Protein AF-A0AA35W4A9-F1 (afdb_monomer_lite)

Radius of gyration: 54.86 Å; chains: 1; bounding box: 101×38×131 Å

Sequence (171 aa):
MKSLQLVVVAAFAFSLLETGASQCDVVRLAVAVHETLSPFMTEIREDLSRIESKVDSLSGDIEEHKNKTATELSMTVTTAHSELERNVLTNVTKELKKTADYILELAHTYECGGTGGWRRVVYLNMTDPNTNCPLGWNLTSHSKRTCGKFNTRNLFCDSVLFPVSGGDYTS

Structure (mmCIF, N/CA/C/O backbone):
data_AF-A0AA35W4A9-F1
#
_entry.id   AF-A0AA35W4A9-F1
#
loop_
_atom_site.group_PDB
_atom_site.id
_atom_site.type_symbol
_atom_site.label_atom_id
_atom_site.label_alt_id
_atom_site.label_comp_id
_atom_site.label_asym_id
_atom_site.label_entity_id
_atom_site.label_seq_id
_atom_site.pdbx_PDB_ins_code
_atom_site.Cartn_x
_atom_site.Cartn_y
_atom_site.Cartn_z
_atom_site.occupancy
_atom_site.B_iso_or_equiv
_atom_site.auth_seq_id
_atom_site.auth_comp_id
_atom_site.auth_asym_id
_atom_site.auth_atom_id
_atom_site.pdbx_PDB_model_num
ATOM 1 N N . MET A 1 1 ? -28.603 -13.077 48.734 1.00 55.44 1 MET A N 1
ATOM 2 C CA . MET A 1 1 ? -29.331 -12.281 49.755 1.00 55.44 1 MET A CA 1
ATOM 3 C C . MET A 1 1 ? -30.144 -11.123 49.164 1.00 55.44 1 MET A C 1
ATOM 5 O O . MET A 1 1 ? -31.269 -10.949 49.602 1.00 55.44 1 MET A O 1
ATOM 9 N N . LYS A 1 2 ? -29.652 -10.372 48.161 1.00 62.38 2 LYS A N 1
ATOM 10 C CA . LYS A 1 2 ? -30.337 -9.190 47.581 1.00 62.38 2 LYS A CA 1
ATOM 11 C C . LYS A 1 2 ? -31.722 -9.477 46.961 1.00 62.38 2 LYS A C 1
ATOM 13 O O . LYS A 1 2 ? -32.671 -8.751 47.227 1.00 62.38 2 LYS A O 1
ATOM 18 N N . SER A 1 3 ? -31.877 -10.594 46.243 1.00 65.12 3 SER A N 1
ATOM 19 C CA . SER A 1 3 ? -33.174 -11.025 45.687 1.00 65.12 3 SER A CA 1
ATOM 20 C C . SER A 1 3 ? -34.230 -11.308 46.761 1.00 65.12 3 SER A C 1
ATOM 22 O O . SER A 1 3 ? -35.416 -11.165 46.501 1.00 65.12 3 SER A O 1
ATOM 24 N N . LEU A 1 4 ? -33.810 -11.678 47.976 1.00 67.12 4 LEU A N 1
ATOM 25 C CA . LEU A 1 4 ? -34.725 -11.982 49.074 1.00 67.12 4 LEU A CA 1
ATOM 26 C C . LEU A 1 4 ? -35.341 -10.702 49.658 1.00 67.12 4 LEU A C 1
ATOM 28 O O . LEU A 1 4 ? -36.527 -1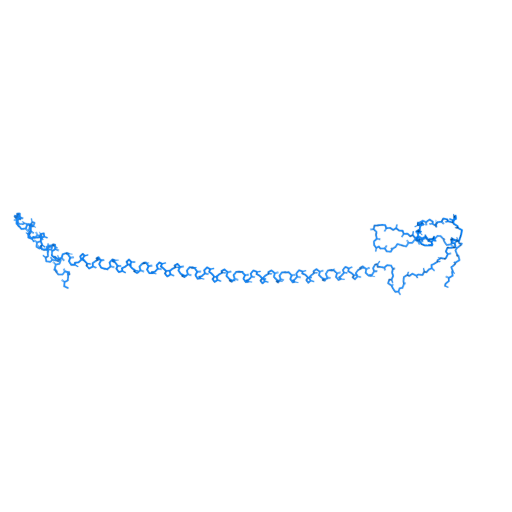0.684 49.959 1.00 67.12 4 LEU A O 1
ATOM 32 N N . GLN A 1 5 ? -34.568 -9.614 49.761 1.00 72.81 5 GLN A N 1
ATOM 33 C CA . GLN A 1 5 ? -35.081 -8.336 50.269 1.00 72.81 5 GLN A CA 1
ATOM 34 C C . GLN A 1 5 ? -36.048 -7.663 49.294 1.00 72.81 5 GLN A C 1
ATOM 36 O O . GLN A 1 5 ? -37.078 -7.147 49.717 1.00 72.81 5 GLN A O 1
ATOM 41 N N . LEU A 1 6 ? -35.780 -7.751 47.988 1.00 70.94 6 LEU A N 1
ATOM 42 C CA . LEU A 1 6 ? -36.691 -7.234 46.965 1.00 70.94 6 LEU A CA 1
ATOM 43 C C . LEU A 1 6 ? -38.044 -7.970 46.976 1.00 70.94 6 LEU A C 1
ATOM 45 O O . LEU A 1 6 ? -39.094 -7.344 46.860 1.00 70.94 6 LEU A O 1
ATOM 49 N N . VAL A 1 7 ? -38.016 -9.293 47.174 1.00 76.44 7 VAL A N 1
ATOM 50 C CA . VAL A 1 7 ? -39.221 -10.130 47.304 1.00 76.44 7 VAL A CA 1
ATOM 51 C C . VAL A 1 7 ? -40.006 -9.784 48.571 1.00 76.44 7 VAL A C 1
ATOM 53 O O . VAL A 1 7 ? -41.230 -9.710 48.520 1.00 76.44 7 VAL A O 1
ATOM 56 N N . VAL A 1 8 ? -39.325 -9.514 49.688 1.00 75.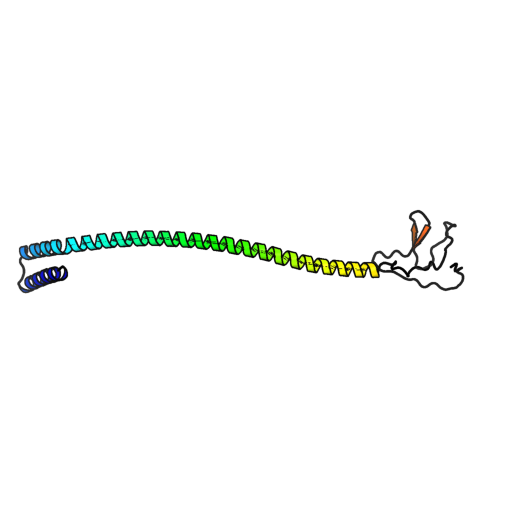19 8 VAL A N 1
ATOM 57 C CA . VAL A 1 8 ? -39.975 -9.114 50.949 1.00 75.19 8 VAL A CA 1
ATOM 58 C C . VAL A 1 8 ? -40.657 -7.748 50.819 1.00 75.19 8 VAL A C 1
ATOM 60 O O . VAL A 1 8 ? -41.804 -7.606 51.235 1.00 75.19 8 VAL A O 1
ATOM 63 N N . VAL A 1 9 ? -40.006 -6.764 50.191 1.00 77.00 9 VAL A N 1
ATOM 64 C CA . VAL A 1 9 ? -40.598 -5.436 49.952 1.00 77.00 9 VAL A CA 1
ATOM 65 C C . VAL A 1 9 ? -41.798 -5.519 49.000 1.00 77.00 9 VAL A C 1
ATOM 67 O O . VAL A 1 9 ? -42.823 -4.887 49.252 1.00 77.00 9 VAL A O 1
ATOM 70 N N . ALA A 1 10 ? -41.714 -6.339 47.947 1.00 77.19 10 ALA A N 1
ATOM 71 C CA . ALA A 1 10 ? -42.822 -6.565 47.019 1.00 77.19 10 ALA A CA 1
ATOM 72 C C . ALA A 1 10 ? -44.016 -7.274 47.685 1.00 77.19 10 ALA A C 1
ATOM 74 O O . ALA A 1 10 ? -45.162 -6.885 47.463 1.00 77.19 10 ALA A O 1
ATOM 75 N N . ALA A 1 11 ? -43.759 -8.269 48.541 1.00 76.62 11 ALA A N 1
ATOM 76 C CA . ALA A 1 11 ? -44.799 -8.949 49.310 1.00 76.62 11 ALA A CA 1
ATOM 77 C C . ALA A 1 11 ? -45.501 -7.990 50.287 1.00 76.62 11 ALA A C 1
ATOM 79 O O . ALA A 1 11 ? -46.727 -7.988 50.374 1.00 76.62 11 ALA A O 1
ATOM 80 N N . PHE A 1 12 ? -44.740 -7.119 50.960 1.00 72.88 12 PHE A N 1
ATOM 81 C CA . PHE A 1 12 ? -45.287 -6.118 51.880 1.00 72.88 12 PHE A CA 1
ATOM 82 C C . PHE A 1 12 ? -46.136 -5.060 51.152 1.00 72.88 12 PHE A C 1
ATOM 84 O O . PHE A 1 12 ? -47.197 -4.673 51.639 1.00 72.88 12 PHE A O 1
ATOM 91 N N . ALA A 1 13 ? -45.716 -4.636 49.954 1.00 74.25 13 ALA A N 1
ATOM 92 C CA . ALA A 1 13 ? -46.496 -3.741 49.096 1.00 74.25 13 ALA A CA 1
ATOM 93 C C . ALA A 1 13 ? -47.831 -4.365 48.654 1.00 74.25 13 ALA A C 1
ATOM 95 O O . ALA A 1 13 ? -48.858 -3.687 48.637 1.00 74.25 13 ALA A O 1
ATOM 96 N N . PHE A 1 14 ? -47.821 -5.658 48.323 1.00 76.38 14 PHE A N 1
ATOM 97 C CA . PHE A 1 14 ? -49.005 -6.390 47.876 1.00 76.38 14 PHE A CA 1
ATOM 98 C C . PHE A 1 14 ? -50.048 -6.530 48.996 1.00 76.38 14 PHE A C 1
ATOM 100 O O . PHE A 1 14 ? -51.223 -6.239 48.783 1.00 76.38 14 PHE A O 1
ATOM 107 N N . SER A 1 15 ? -49.614 -6.858 50.218 1.00 73.19 15 SER A N 1
ATOM 108 C CA . SER A 1 15 ? -50.502 -6.940 51.389 1.00 73.19 15 SER A CA 1
ATOM 109 C C . SER A 1 15 ? -51.155 -5.599 51.755 1.00 73.19 15 SER A C 1
ATOM 111 O O . SER A 1 15 ? -52.289 -5.570 52.238 1.00 73.19 15 SER A O 1
ATOM 113 N N . LEU A 1 16 ? -50.471 -4.478 51.509 1.00 68.31 16 LEU A N 1
ATOM 114 C CA . LEU A 1 16 ? -51.019 -3.134 51.726 1.00 68.31 16 LEU A CA 1
ATOM 115 C C . LEU A 1 16 ? -52.062 -2.734 50.669 1.00 68.31 16 LEU A C 1
ATOM 117 O O . LEU A 1 16 ? -52.995 -1.992 50.983 1.00 68.31 16 LEU A O 1
ATOM 121 N N . LEU A 1 17 ? -51.951 -3.247 49.438 1.00 68.69 17 LEU A N 1
ATOM 122 C CA . LEU A 1 17 ? -52.952 -3.032 48.387 1.00 68.69 17 LEU A CA 1
ATOM 123 C C . LEU A 1 17 ? -54.274 -3.759 48.679 1.00 68.69 17 LEU A C 1
ATOM 125 O O . LEU A 1 17 ? -55.338 -3.223 48.380 1.00 68.69 17 LEU A O 1
ATOM 129 N N . GLU A 1 18 ? -54.219 -4.955 49.271 1.00 73.50 18 GLU A N 1
ATOM 130 C CA . GLU A 1 18 ? -55.411 -5.764 49.573 1.00 73.50 18 GLU A CA 1
ATOM 131 C C . GLU A 1 18 ? -56.205 -5.261 50.789 1.00 73.50 18 GLU A C 1
ATOM 133 O O . GLU A 1 18 ? -57.402 -5.522 50.892 1.00 73.50 18 GLU A O 1
ATOM 138 N N . THR A 1 19 ? -55.567 -4.532 51.709 1.00 74.00 19 THR A N 1
ATOM 139 C CA . THR A 1 19 ? -56.151 -4.207 53.026 1.00 74.00 19 THR A CA 1
ATOM 140 C C . THR A 1 19 ? -56.678 -2.777 53.169 1.00 74.00 19 THR A C 1
ATOM 142 O O . THR A 1 19 ? -57.232 -2.443 54.213 1.00 74.00 19 THR A O 1
ATOM 145 N N . GLY A 1 20 ? -56.583 -1.938 52.130 1.00 67.62 20 GLY A N 1
ATOM 146 C CA . GLY A 1 20 ? -57.011 -0.536 52.207 1.00 67.62 20 GLY A CA 1
ATOM 147 C C . GLY A 1 20 ? -56.077 0.289 53.099 1.00 67.62 20 GLY A C 1
ATOM 148 O O . GLY A 1 20 ? -56.471 0.761 54.163 1.00 67.62 20 GLY A O 1
ATOM 149 N N . ALA A 1 21 ? -54.820 0.425 52.667 1.00 71.88 21 ALA A N 1
ATOM 150 C CA . ALA A 1 21 ? -53.739 1.051 53.427 1.00 71.88 21 ALA A CA 1
ATOM 151 C C . ALA A 1 21 ? -54.028 2.492 53.888 1.00 71.88 21 ALA A C 1
ATOM 153 O O . ALA A 1 21 ? -54.527 3.331 53.132 1.00 71.88 21 ALA A O 1
ATOM 154 N N . SER A 1 22 ? -53.617 2.804 55.121 1.00 81.06 22 SER A N 1
ATOM 155 C CA . SER A 1 22 ? -53.613 4.174 55.634 1.00 81.06 22 SER A CA 1
ATOM 156 C C . SER A 1 22 ? -52.461 4.988 55.027 1.00 81.06 22 SER A C 1
ATOM 158 O O . SER A 1 22 ? -51.459 4.444 54.558 1.00 81.06 22 SER A O 1
ATOM 160 N N . GLN A 1 23 ? -52.550 6.320 55.087 1.00 74.75 23 GLN A N 1
ATOM 161 C CA . GLN A 1 23 ? -51.491 7.212 54.594 1.00 74.75 23 GLN A CA 1
ATOM 162 C C . GLN A 1 23 ? -50.126 6.950 55.270 1.00 74.75 23 GLN A C 1
ATOM 164 O O . GLN A 1 23 ? -49.083 7.101 54.637 1.00 74.75 23 GLN A O 1
ATOM 169 N N . CYS A 1 24 ? -50.120 6.494 56.527 1.00 80.69 24 CYS A N 1
ATOM 170 C CA . CYS A 1 24 ? -48.906 6.120 57.259 1.00 80.69 24 CYS A CA 1
ATOM 171 C C . CYS A 1 24 ? -48.246 4.844 56.717 1.00 80.69 24 CYS A C 1
ATOM 173 O O . CYS A 1 24 ? -47.016 4.748 56.705 1.00 80.69 24 CYS A O 1
ATOM 175 N N . ASP A 1 25 ? -49.037 3.876 56.257 1.00 80.44 25 ASP A N 1
ATOM 176 C CA . ASP A 1 25 ? -48.515 2.610 55.738 1.00 80.44 25 ASP A CA 1
ATOM 177 C C . ASP A 1 25 ? -47.834 2.803 54.379 1.00 80.44 25 ASP A C 1
ATOM 179 O O . ASP A 1 25 ? -46.775 2.229 54.123 1.00 80.44 25 ASP A O 1
ATOM 183 N N . VAL A 1 26 ? -48.375 3.703 53.552 1.00 78.50 26 VAL A N 1
ATOM 184 C CA . VAL A 1 26 ? -47.761 4.113 52.279 1.00 78.50 26 VAL A CA 1
ATOM 185 C C . VAL A 1 26 ? -46.398 4.773 52.511 1.00 78.50 26 VAL A C 1
ATOM 187 O O . VAL A 1 26 ? -45.435 4.464 51.810 1.00 78.50 26 VAL A O 1
ATOM 190 N N . VAL A 1 27 ? -46.282 5.643 53.522 1.00 82.44 27 VAL A N 1
ATOM 191 C CA . VAL A 1 27 ? -45.006 6.295 53.868 1.00 82.44 27 VAL A CA 1
ATOM 192 C C . VAL A 1 27 ? -43.980 5.273 54.361 1.00 82.44 27 VAL A C 1
ATOM 194 O O . VAL A 1 27 ? -42.830 5.307 53.925 1.00 82.44 27 VAL A O 1
ATOM 197 N N . ARG A 1 28 ? -44.378 4.326 55.219 1.00 81.69 28 ARG A N 1
ATOM 198 C CA . ARG A 1 28 ? -43.479 3.258 55.697 1.00 81.69 28 ARG A CA 1
ATOM 199 C C . ARG A 1 28 ? -42.984 2.368 54.564 1.00 81.69 28 ARG A C 1
ATOM 201 O O . ARG A 1 28 ? -41.799 2.044 54.526 1.00 81.69 28 ARG A O 1
ATOM 208 N N . LEU A 1 29 ? -43.866 2.019 53.630 1.00 82.75 29 LEU A N 1
ATOM 209 C CA . LEU A 1 29 ? -43.487 1.262 52.445 1.00 82.75 29 LEU A CA 1
ATOM 210 C C . LEU A 1 29 ? -42.505 2.051 51.571 1.00 82.75 29 LEU A C 1
ATOM 212 O O . LEU A 1 29 ? -41.500 1.493 51.144 1.00 82.75 29 LEU A O 1
ATOM 216 N N . ALA A 1 30 ? -42.743 3.347 51.347 1.00 78.94 30 ALA A N 1
ATOM 217 C CA . ALA A 1 30 ? -41.848 4.191 50.555 1.00 78.94 30 ALA A CA 1
ATOM 218 C C . ALA A 1 30 ? -40.437 4.280 51.164 1.00 78.94 30 ALA A C 1
ATOM 220 O O . ALA A 1 30 ? -39.449 4.188 50.434 1.00 78.94 30 ALA A O 1
ATOM 221 N N . VAL A 1 31 ? -40.334 4.393 52.493 1.00 86.69 31 VAL A N 1
ATOM 222 C CA . VAL A 1 31 ? -39.045 4.390 53.206 1.00 86.69 31 VAL A CA 1
ATOM 223 C C . VAL A 1 31 ? -38.347 3.035 53.074 1.00 86.69 31 VAL A C 1
ATOM 225 O O . VAL A 1 31 ? -37.183 2.998 52.686 1.00 86.69 31 VAL A O 1
ATOM 228 N N . ALA A 1 32 ? -39.055 1.924 53.300 1.00 83.44 32 ALA A N 1
ATOM 229 C CA . ALA A 1 32 ? -38.477 0.583 53.178 1.00 83.44 32 ALA A CA 1
ATOM 230 C C . ALA A 1 32 ? -38.005 0.277 51.743 1.00 83.44 32 ALA A C 1
ATOM 232 O O . ALA A 1 32 ? -36.924 -0.280 51.536 1.00 83.44 32 ALA A O 1
ATOM 233 N N . VAL A 1 33 ? -38.783 0.687 50.736 1.00 85.12 33 VAL A N 1
ATOM 234 C CA . VAL A 1 33 ? -38.401 0.604 49.319 1.00 85.12 33 VAL A CA 1
ATOM 235 C C . VAL A 1 33 ? -37.144 1.437 49.055 1.00 85.12 33 VAL A C 1
ATOM 237 O O . VAL A 1 33 ? -36.219 0.946 48.408 1.00 85.12 33 VAL A O 1
ATOM 240 N N . HIS A 1 34 ? -37.080 2.668 49.571 1.00 85.94 34 HIS A N 1
ATOM 241 C CA . HIS A 1 34 ? -35.928 3.551 49.394 1.00 85.94 34 HIS A CA 1
ATOM 242 C C . HIS A 1 34 ? -34.654 2.982 50.030 1.00 85.94 34 HIS A C 1
ATOM 244 O O . HIS A 1 34 ? -33.624 2.923 49.363 1.00 85.94 34 HIS A O 1
ATOM 250 N N . GLU A 1 35 ? -34.723 2.504 51.273 1.00 87.25 35 GLU A N 1
ATOM 251 C CA . GLU A 1 35 ? -33.584 1.886 51.968 1.00 87.25 35 GLU A CA 1
ATOM 252 C C . GLU A 1 35 ? -33.080 0.629 51.250 1.00 87.25 35 GLU A C 1
ATOM 254 O O . GLU A 1 35 ? -31.875 0.388 51.198 1.00 87.25 35 GLU A O 1
ATOM 259 N N . THR A 1 36 ? -33.984 -0.140 50.638 1.00 86.50 36 THR A N 1
ATOM 260 C CA . THR A 1 36 ? -33.623 -1.368 49.915 1.00 86.50 36 THR A CA 1
ATOM 261 C C . THR A 1 36 ? -33.035 -1.075 48.530 1.00 86.50 36 THR A C 1
ATOM 263 O O . THR A 1 36 ? -32.088 -1.737 48.105 1.00 86.50 36 THR A O 1
ATOM 266 N N . LEU A 1 37 ? -33.575 -0.088 47.806 1.00 86.25 37 LEU A N 1
ATOM 267 C CA . LEU A 1 37 ? -33.152 0.239 46.437 1.00 86.25 37 LEU A CA 1
ATOM 268 C C . LEU A 1 37 ? -31.945 1.179 46.375 1.00 86.25 37 LEU A C 1
ATOM 270 O O . LEU A 1 37 ? -31.168 1.092 45.426 1.00 86.25 37 LEU A O 1
ATOM 274 N N . SER A 1 38 ? -31.766 2.059 47.361 1.00 90.12 38 SER A N 1
ATOM 275 C CA . SER A 1 38 ? -30.645 3.006 47.419 1.00 90.12 38 SER A CA 1
ATOM 276 C C . SER A 1 38 ? -29.267 2.344 47.213 1.00 90.12 38 SER A C 1
ATOM 278 O O . SER A 1 38 ? -28.569 2.748 46.278 1.00 90.12 38 SER A O 1
ATOM 280 N N . PRO A 1 39 ? -28.884 1.280 47.955 1.00 88.75 39 PRO A N 1
ATOM 281 C CA . PRO A 1 39 ? -27.582 0.630 47.777 1.00 88.75 39 PRO A CA 1
ATOM 282 C C . PRO A 1 39 ? -27.429 -0.073 46.417 1.00 88.75 39 PRO A C 1
ATOM 284 O O . PRO A 1 39 ? -26.324 -0.185 45.890 1.00 88.75 39 PRO A O 1
ATOM 287 N N . PHE A 1 40 ? -28.532 -0.533 45.822 1.00 86.12 40 PHE A N 1
ATOM 288 C CA . PHE A 1 40 ? -28.515 -1.135 44.488 1.00 86.12 40 PHE A CA 1
ATOM 289 C C . PHE A 1 40 ? -28.275 -0.080 43.403 1.00 86.12 40 PHE A C 1
ATOM 291 O O . PHE A 1 40 ? -27.475 -0.284 42.493 1.00 86.12 40 PHE A O 1
ATOM 298 N N . MET A 1 41 ? -28.913 1.085 43.530 1.00 86.00 41 MET A N 1
ATOM 299 C CA . MET A 1 41 ? -28.705 2.204 42.611 1.00 86.00 41 MET A CA 1
ATOM 300 C C . MET A 1 41 ? -27.280 2.767 42.694 1.00 86.00 41 MET A C 1
ATOM 302 O O . MET A 1 41 ? -26.747 3.210 41.676 1.00 86.00 41 MET A O 1
ATOM 306 N N . THR A 1 42 ? -26.643 2.748 43.871 1.00 91.94 42 THR A N 1
ATOM 307 C CA . THR A 1 42 ? -25.231 3.145 44.006 1.00 91.94 42 THR A CA 1
ATOM 308 C C . THR A 1 42 ? -24.282 2.135 43.371 1.00 91.94 42 THR A C 1
ATOM 310 O O . THR A 1 42 ? -23.372 2.548 42.663 1.00 91.94 42 THR A O 1
ATOM 313 N N . GLU A 1 43 ? -24.527 0.833 43.547 1.00 93.00 43 GLU A N 1
ATOM 314 C CA . GLU A 1 43 ? -23.729 -0.235 42.924 1.00 93.00 43 GLU A CA 1
ATOM 315 C C . GLU A 1 43 ? -23.813 -0.172 41.392 1.00 93.00 43 GLU A C 1
ATOM 317 O O . GLU A 1 43 ? -22.786 -0.162 40.720 1.00 93.00 43 GLU A O 1
ATOM 322 N N . ILE A 1 44 ? -25.020 0.002 40.836 1.00 92.56 44 ILE A N 1
ATOM 323 C CA . ILE A 1 44 ? -25.197 0.207 39.388 1.00 92.56 44 ILE A CA 1
ATOM 324 C C . ILE A 1 44 ? -24.415 1.428 38.906 1.00 92.56 44 ILE A C 1
ATOM 326 O O . ILE A 1 44 ? -23.799 1.375 37.846 1.00 92.56 44 ILE A O 1
ATOM 330 N N . ARG A 1 45 ? -24.438 2.536 39.656 1.00 95.81 45 ARG A N 1
ATOM 331 C CA . ARG A 1 45 ? -23.708 3.753 39.277 1.00 95.81 45 ARG A CA 1
ATOM 332 C C . ARG A 1 45 ? -22.195 3.518 39.238 1.00 95.81 45 ARG A C 1
ATOM 334 O O . ARG A 1 45 ? -21.536 4.035 38.340 1.00 95.81 45 ARG A O 1
ATOM 341 N N . GLU A 1 46 ? -21.653 2.766 40.190 1.00 96.56 46 GLU A N 1
ATOM 342 C CA . GLU A 1 46 ? -20.228 2.413 40.223 1.00 96.56 46 GLU A CA 1
ATOM 343 C C . GLU A 1 46 ? -19.836 1.457 39.092 1.00 96.56 46 GLU A C 1
ATOM 345 O O . GLU A 1 46 ? -18.779 1.612 38.478 1.00 96.56 46 GLU A O 1
ATOM 350 N N . ASP A 1 47 ? -20.690 0.488 38.772 1.00 96.88 47 ASP A N 1
ATOM 351 C CA . ASP A 1 47 ? -20.453 -0.399 37.635 1.00 96.88 47 ASP A CA 1
ATOM 352 C C . ASP A 1 47 ? -20.533 0.364 36.308 1.00 96.88 47 ASP A C 1
ATOM 354 O O . ASP A 1 47 ? -19.702 0.141 35.425 1.00 96.88 47 ASP A O 1
ATOM 358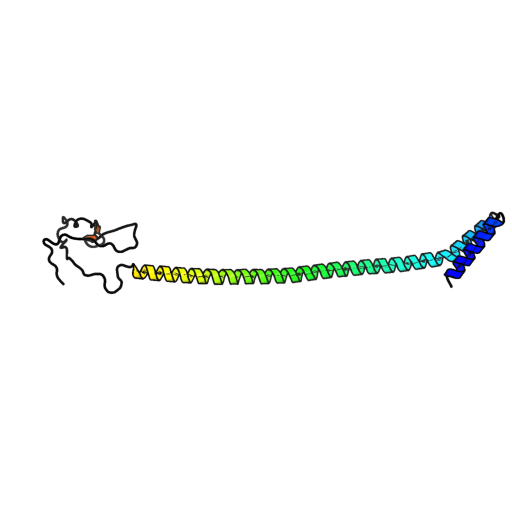 N N . LEU A 1 48 ? -21.472 1.309 36.181 1.00 97.06 48 LEU A N 1
ATOM 359 C CA . LEU A 1 48 ? -21.595 2.163 35.001 1.00 97.06 48 LEU A CA 1
ATOM 360 C C . LEU A 1 48 ? -20.330 3.006 34.799 1.00 97.06 48 LEU A C 1
ATOM 362 O O . LEU A 1 48 ? -19.776 3.004 33.703 1.00 97.06 48 LEU A O 1
ATOM 366 N N . SER A 1 49 ? -19.817 3.643 35.857 1.00 97.38 49 SER A N 1
ATOM 367 C CA . SER A 1 49 ? -18.594 4.453 35.763 1.00 97.38 49 SER A CA 1
ATOM 368 C C . SER A 1 49 ? -17.360 3.607 35.433 1.00 97.38 49 SER A C 1
ATOM 370 O O . SER A 1 49 ? -16.488 4.028 34.670 1.00 97.38 49 SER A O 1
ATOM 372 N N . ARG A 1 50 ? -17.295 2.368 35.939 1.00 97.81 50 ARG A N 1
ATOM 373 C CA . ARG A 1 50 ? -16.243 1.410 35.572 1.00 97.81 50 ARG A CA 1
ATOM 374 C C . ARG A 1 50 ? -16.342 0.988 34.104 1.00 97.81 50 ARG A C 1
ATOM 376 O O . ARG A 1 50 ? -15.308 0.781 33.468 1.00 97.81 50 ARG A O 1
ATOM 383 N N . ILE A 1 51 ? -17.553 0.818 33.576 1.00 96.94 51 ILE A N 1
ATOM 384 C CA . ILE A 1 51 ? -17.776 0.501 32.161 1.00 96.94 51 ILE A CA 1
ATOM 385 C C . ILE A 1 51 ? -17.374 1.688 31.288 1.00 96.94 51 ILE A C 1
ATOM 387 O O . ILE A 1 51 ? -16.614 1.485 30.347 1.00 96.94 51 ILE A O 1
ATOM 391 N N . GLU A 1 52 ? -17.809 2.902 31.624 1.00 97.81 52 GLU A N 1
ATOM 392 C CA . GLU A 1 52 ? -17.441 4.131 30.908 1.00 97.81 52 GLU A CA 1
ATOM 393 C C . GLU A 1 52 ? -15.918 4.285 30.830 1.00 97.81 52 GLU A C 1
ATOM 395 O O . GLU A 1 52 ? -15.362 4.381 29.740 1.00 97.81 52 GLU A O 1
ATOM 400 N N . SER A 1 53 ? -15.219 4.135 31.959 1.00 98.00 53 SER A N 1
ATOM 401 C CA . SER A 1 53 ? -13.751 4.180 31.989 1.00 98.00 53 SER A CA 1
ATOM 402 C C . SER A 1 53 ? -13.091 3.122 31.092 1.00 98.00 53 SER A C 1
ATOM 404 O O . SER A 1 53 ? -12.074 3.399 30.451 1.00 98.00 53 SER A O 1
ATOM 406 N N . LYS A 1 54 ? -13.648 1.907 31.020 1.00 98.38 54 LYS A N 1
ATOM 407 C CA . LYS A 1 54 ? -13.137 0.861 30.119 1.00 98.38 54 LYS A CA 1
ATOM 408 C C . LYS A 1 54 ? -13.401 1.186 28.652 1.00 98.38 54 LYS A C 1
ATOM 410 O O . LYS A 1 54 ? -12.553 0.880 27.819 1.00 98.38 54 LYS A O 1
ATOM 415 N N . VAL A 1 55 ? -14.556 1.769 28.339 1.00 98.38 55 VAL A N 1
ATOM 416 C CA . VAL A 1 55 ? -14.900 2.205 26.980 1.00 98.38 55 VAL A CA 1
ATOM 417 C C . VAL A 1 55 ? -13.936 3.296 26.519 1.00 98.38 55 VAL A C 1
ATOM 419 O O . VAL A 1 55 ? -13.409 3.191 25.413 1.00 98.38 55 VAL A O 1
ATOM 422 N N . ASP A 1 56 ? -13.625 4.266 27.378 1.00 98.06 56 ASP A N 1
ATOM 423 C CA . ASP A 1 56 ? -12.663 5.328 27.068 1.00 98.06 56 ASP A CA 1
ATOM 424 C C . ASP A 1 56 ? -11.254 4.770 26.824 1.00 98.06 56 ASP A C 1
ATOM 426 O O . ASP A 1 56 ? -10.602 5.129 25.841 1.00 98.06 56 ASP A O 1
ATOM 430 N N . SER A 1 57 ? -10.802 3.832 27.666 1.00 98.19 57 SER A N 1
ATOM 431 C CA . SER A 1 57 ? -9.515 3.147 27.479 1.00 98.19 57 SER A CA 1
ATOM 432 C C . SER A 1 57 ? -9.461 2.393 26.149 1.00 98.19 57 SER A C 1
ATOM 434 O O . SER A 1 57 ? -8.512 2.559 25.388 1.00 98.19 57 SER A O 1
ATOM 436 N N . LEU A 1 58 ? -10.498 1.607 25.836 1.00 98.25 58 LEU A N 1
ATOM 437 C CA . LEU A 1 58 ? -10.582 0.862 24.577 1.00 98.25 58 LEU A CA 1
ATOM 438 C C . LEU A 1 58 ? -10.619 1.796 23.365 1.00 98.25 58 LEU A C 1
ATOM 440 O O . LEU A 1 58 ? -10.019 1.492 22.337 1.00 98.25 58 LEU A O 1
ATOM 444 N N . SER A 1 59 ? -11.303 2.936 23.475 1.00 98.19 59 SER A N 1
ATOM 445 C CA . SER A 1 59 ? -11.316 3.949 22.420 1.00 98.19 59 SER A CA 1
ATOM 446 C C . SER A 1 59 ? -9.916 4.512 22.165 1.00 98.19 59 SER A C 1
ATOM 448 O O . SER A 1 59 ? -9.559 4.737 21.008 1.00 98.19 59 SER A O 1
ATOM 450 N N . GLY A 1 60 ? -9.124 4.722 23.221 1.00 97.88 60 GLY A N 1
ATOM 451 C CA . GLY A 1 60 ? -7.723 5.131 23.112 1.00 97.88 60 GLY A CA 1
ATOM 452 C C . GLY A 1 60 ? -6.872 4.087 22.388 1.00 97.88 60 GLY A C 1
ATOM 453 O O . GLY A 1 60 ? -6.216 4.413 21.398 1.00 97.88 60 GLY A O 1
ATOM 454 N N . ASP A 1 61 ? -6.958 2.826 22.819 1.00 98.06 61 ASP A N 1
ATOM 455 C CA . ASP A 1 61 ? -6.198 1.713 22.234 1.00 98.06 61 ASP A CA 1
ATOM 456 C C . ASP A 1 61 ? -6.526 1.507 20.743 1.00 98.06 61 ASP A C 1
ATOM 458 O O . ASP A 1 61 ? -5.639 1.238 19.928 1.00 98.06 61 ASP A O 1
ATOM 462 N N . ILE A 1 62 ? -7.800 1.661 20.359 1.00 98.12 62 ILE A N 1
ATOM 463 C CA . ILE A 1 62 ? -8.239 1.564 18.959 1.00 98.12 62 ILE A CA 1
ATOM 464 C C . ILE A 1 62 ? -7.595 2.662 18.110 1.00 98.12 62 ILE A C 1
ATOM 466 O O . ILE A 1 62 ? -7.108 2.378 17.011 1.00 98.12 62 ILE A O 1
ATOM 470 N N . GLU A 1 63 ? -7.583 3.906 18.593 1.00 97.69 63 GLU A N 1
ATOM 471 C CA . GLU A 1 63 ? -7.011 5.022 17.837 1.00 97.69 63 GLU A CA 1
ATOM 472 C C . GLU A 1 63 ? -5.482 4.901 17.738 1.00 97.69 63 GLU A C 1
ATOM 474 O O . GLU A 1 63 ? -4.909 5.153 16.674 1.00 97.69 63 GLU A O 1
ATOM 479 N N . GLU A 1 64 ? -4.814 4.426 18.792 1.00 97.56 64 GLU A N 1
ATOM 480 C CA . GLU A 1 64 ? -3.381 4.117 18.755 1.00 97.56 64 GLU A CA 1
ATOM 481 C C . GLU A 1 64 ? -3.073 3.013 17.734 1.00 97.56 64 GLU A C 1
ATOM 483 O O . GLU A 1 64 ? -2.221 3.193 16.856 1.00 97.56 64 GLU A O 1
ATOM 488 N N . HIS A 1 65 ? -3.798 1.892 17.788 1.00 97.69 65 HIS A N 1
ATOM 489 C CA . HIS A 1 65 ? -3.601 0.779 16.861 1.00 97.69 65 HIS A CA 1
ATOM 490 C C . HIS A 1 65 ? -3.852 1.202 15.408 1.00 97.69 65 HIS A C 1
ATOM 492 O O . HIS A 1 65 ? -3.099 0.828 14.502 1.00 97.69 65 HIS A O 1
ATOM 498 N N . LYS A 1 66 ? -4.885 2.016 15.169 1.00 97.75 66 LYS A N 1
ATOM 499 C CA . LYS A 1 66 ? -5.191 2.592 13.855 1.00 97.75 66 LYS A CA 1
ATOM 500 C C . LYS A 1 66 ? -4.042 3.461 13.343 1.00 97.75 66 LYS A C 1
ATOM 502 O O . LYS A 1 66 ? -3.617 3.272 12.203 1.00 97.75 66 LYS A O 1
ATOM 507 N N . ASN A 1 67 ? -3.501 4.353 14.171 1.00 96.81 67 ASN A N 1
ATOM 508 C CA . ASN A 1 67 ? -2.389 5.228 13.787 1.00 96.81 67 ASN A CA 1
ATOM 509 C C . ASN A 1 67 ? -1.098 4.443 13.521 1.00 96.81 67 ASN A C 1
ATOM 511 O O . ASN A 1 67 ? -0.402 4.703 12.533 1.00 96.81 67 ASN A O 1
ATOM 515 N N . LYS A 1 68 ? -0.810 3.431 14.345 1.00 97.44 68 LYS A N 1
ATOM 516 C CA . LYS A 1 68 ? 0.326 2.529 14.138 1.00 97.44 68 LYS A CA 1
ATOM 517 C C . LYS A 1 68 ? 0.197 1.763 12.821 1.00 97.44 68 LYS A C 1
ATOM 519 O O . LYS A 1 68 ? 1.108 1.813 11.997 1.00 97.44 68 LYS A O 1
ATOM 524 N N . THR A 1 69 ? -0.963 1.149 12.583 1.00 96.94 69 THR A N 1
ATOM 525 C CA . THR A 1 69 ? -1.240 0.397 11.348 1.00 96.94 69 THR A CA 1
ATOM 526 C C . THR A 1 69 ? -1.136 1.299 10.119 1.00 96.94 69 THR A C 1
ATOM 528 O O . THR A 1 69 ? -0.504 0.924 9.137 1.00 96.94 69 THR A O 1
ATOM 531 N N . ALA A 1 70 ? -1.700 2.511 10.169 1.00 96.00 70 ALA A N 1
ATOM 532 C CA . ALA A 1 70 ? -1.618 3.471 9.068 1.00 96.00 70 ALA A CA 1
ATOM 533 C C . ALA A 1 70 ? -0.165 3.861 8.747 1.00 96.00 70 ALA A C 1
ATOM 535 O O . ALA A 1 70 ? 0.208 3.957 7.576 1.00 96.00 70 ALA A O 1
ATOM 536 N N . THR A 1 71 ? 0.666 4.036 9.776 1.00 96.25 71 THR A N 1
ATOM 537 C CA . THR A 1 71 ? 2.084 4.386 9.616 1.00 96.25 71 THR A CA 1
ATOM 538 C C . THR A 1 71 ? 2.883 3.229 9.013 1.00 96.25 71 THR A C 1
ATOM 540 O O . THR A 1 71 ? 3.624 3.430 8.049 1.00 96.25 71 THR A O 1
ATOM 543 N N . GLU A 1 72 ? 2.697 2.006 9.517 1.00 96.31 72 GLU A N 1
ATOM 544 C CA . GLU A 1 72 ? 3.348 0.797 8.989 1.00 96.31 72 GLU A CA 1
ATOM 545 C C . GLU A 1 72 ? 2.961 0.530 7.526 1.00 96.31 72 GLU A C 1
ATOM 547 O O . GLU A 1 72 ? 3.826 0.253 6.685 1.00 96.31 72 GLU A O 1
ATOM 552 N N . LEU A 1 73 ? 1.676 0.692 7.192 1.00 97.25 73 LEU A N 1
ATOM 553 C CA . LEU A 1 73 ? 1.185 0.544 5.823 1.00 97.25 73 LEU A CA 1
ATOM 554 C C . LEU A 1 73 ? 1.783 1.613 4.899 1.00 97.25 73 LEU A C 1
ATOM 556 O O . LEU A 1 73 ? 2.242 1.291 3.805 1.00 97.25 73 LEU A O 1
ATOM 560 N N . SER A 1 74 ? 1.828 2.869 5.353 1.00 96.75 74 SER A N 1
ATOM 561 C CA . SER A 1 74 ? 2.393 3.991 4.594 1.00 96.75 74 SER A CA 1
ATOM 562 C C . SER A 1 74 ? 3.872 3.766 4.250 1.00 96.75 74 SER A C 1
ATOM 564 O O . SER A 1 74 ? 4.275 3.916 3.091 1.00 96.75 74 SER A O 1
ATOM 566 N N . MET A 1 75 ? 4.678 3.313 5.218 1.00 96.12 75 MET A N 1
ATOM 567 C CA . MET A 1 75 ? 6.090 2.980 4.979 1.00 96.12 75 MET A CA 1
ATOM 568 C C . MET A 1 75 ? 6.25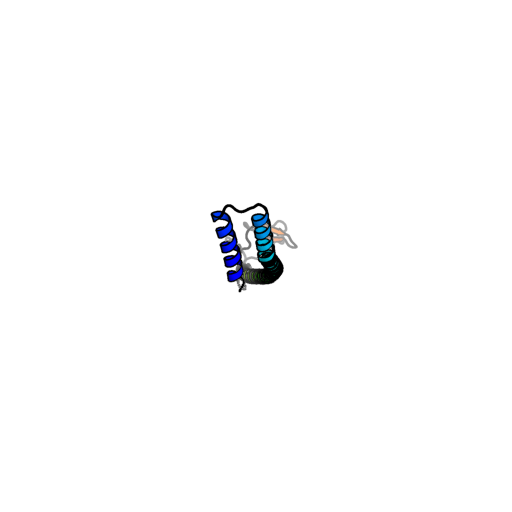0 1.822 3.989 1.00 96.12 75 MET A C 1
ATOM 570 O O . MET A 1 75 ? 7.096 1.883 3.091 1.00 96.12 75 MET A O 1
ATOM 574 N N . THR A 1 76 ? 5.423 0.782 4.123 1.00 96.44 76 THR A N 1
ATOM 575 C CA . THR A 1 76 ? 5.474 -0.405 3.255 1.00 96.44 76 THR A CA 1
ATOM 576 C C . THR A 1 76 ? 5.126 -0.050 1.811 1.00 96.44 76 THR A C 1
ATOM 578 O O . THR A 1 76 ? 5.860 -0.408 0.890 1.00 96.44 76 THR A O 1
ATOM 581 N N . VAL A 1 77 ? 4.049 0.715 1.609 1.00 97.06 77 VAL A N 1
ATOM 582 C CA . VAL A 1 77 ? 3.610 1.169 0.280 1.00 97.06 77 VAL A CA 1
ATOM 583 C C . VAL A 1 77 ? 4.665 2.061 -0.367 1.00 97.06 77 VAL A C 1
ATOM 585 O O . VAL A 1 77 ? 5.003 1.855 -1.531 1.00 97.06 77 VAL A O 1
ATOM 588 N N . THR A 1 78 ? 5.237 3.005 0.383 1.00 96.38 78 THR A N 1
ATOM 589 C CA . THR A 1 78 ? 6.276 3.910 -0.139 1.00 96.38 78 THR A CA 1
ATOM 590 C C . THR A 1 78 ? 7.526 3.138 -0.566 1.00 96.38 78 THR A C 1
ATOM 592 O O . THR A 1 78 ? 8.081 3.383 -1.639 1.00 96.38 78 THR A O 1
ATOM 595 N N . THR A 1 79 ? 7.940 2.152 0.233 1.00 97.12 79 THR A N 1
ATOM 596 C CA . THR A 1 79 ? 9.097 1.301 -0.082 1.00 97.12 79 THR A CA 1
ATOM 597 C C . THR A 1 79 ? 8.849 0.488 -1.350 1.00 97.12 79 THR A C 1
ATOM 599 O O . THR A 1 79 ? 9.654 0.556 -2.283 1.00 97.12 79 THR A O 1
ATOM 602 N N . ALA A 1 80 ? 7.708 -0.203 -1.428 1.00 96.50 80 ALA A N 1
ATOM 603 C CA . ALA A 1 80 ? 7.330 -1.005 -2.590 1.00 96.50 80 ALA A CA 1
ATOM 604 C C . ALA A 1 80 ? 7.209 -0.156 -3.867 1.00 96.50 80 ALA A C 1
ATOM 606 O O . ALA A 1 80 ? 7.646 -0.581 -4.937 1.00 96.50 80 ALA A O 1
ATOM 607 N N . HIS A 1 81 ? 6.673 1.064 -3.756 1.00 97.44 81 HIS A N 1
ATOM 608 C CA . HIS A 1 81 ? 6.584 1.999 -4.874 1.00 97.44 81 HIS A CA 1
ATOM 609 C C . HIS A 1 81 ? 7.973 2.379 -5.403 1.00 97.44 81 HIS A C 1
ATOM 611 O O . HIS A 1 81 ? 8.234 2.222 -6.593 1.00 97.44 81 HIS A O 1
ATOM 617 N N . SER A 1 82 ? 8.896 2.769 -4.515 1.00 96.75 82 SER A N 1
ATOM 618 C CA . SER A 1 82 ? 10.270 3.121 -4.908 1.00 96.75 82 SER A CA 1
ATOM 619 C C . SER A 1 82 ? 11.028 1.952 -5.557 1.00 96.75 82 SER A C 1
ATOM 621 O O . SER A 1 82 ? 11.879 2.142 -6.429 1.00 96.75 82 SER A O 1
ATOM 623 N N . GLU A 1 83 ? 10.733 0.721 -5.136 1.00 97.44 83 GLU A N 1
ATOM 624 C CA . GLU A 1 83 ? 11.325 -0.483 -5.707 1.00 97.44 83 GLU A CA 1
ATOM 625 C C . GLU A 1 83 ? 10.766 -0.793 -7.089 1.00 97.44 83 GLU A C 1
ATOM 627 O O . GLU A 1 83 ? 11.537 -1.076 -8.011 1.00 97.44 83 GLU A O 1
ATOM 632 N N . LEU A 1 84 ? 9.451 -0.656 -7.261 1.00 97.88 84 LEU A N 1
ATOM 633 C CA . LEU A 1 84 ? 8.810 -0.793 -8.560 1.00 97.88 84 LEU A CA 1
ATOM 634 C C . LEU A 1 84 ? 9.352 0.235 -9.560 1.00 97.88 84 LEU A C 1
ATOM 636 O O . LEU A 1 84 ? 9.721 -0.149 -10.669 1.00 97.88 84 LEU A O 1
ATOM 640 N N . GLU A 1 85 ? 9.464 1.507 -9.171 1.00 97.38 85 GLU A N 1
ATOM 641 C CA . GLU A 1 85 ? 10.004 2.563 -10.037 1.00 97.38 85 GLU A CA 1
ATOM 642 C C . GLU A 1 85 ? 11.435 2.254 -10.494 1.00 97.38 85 GLU A C 1
ATOM 644 O O . GLU A 1 85 ? 11.740 2.335 -11.688 1.00 97.38 85 GLU A O 1
ATOM 649 N N . ARG A 1 86 ? 12.308 1.813 -9.578 1.00 97.00 86 ARG A N 1
ATOM 650 C CA . ARG A 1 86 ? 13.675 1.387 -9.925 1.00 97.00 86 ARG A CA 1
ATOM 651 C C . ARG A 1 86 ? 13.688 0.190 -10.872 1.00 97.00 86 ARG A C 1
ATOM 653 O O . ARG A 1 86 ? 14.455 0.181 -11.838 1.00 97.00 86 ARG A O 1
ATOM 660 N N . ASN A 1 87 ? 12.856 -0.816 -10.623 1.00 97.44 87 ASN A N 1
ATOM 661 C CA . ASN A 1 87 ? 12.807 -2.026 -11.445 1.00 97.44 87 ASN A CA 1
ATOM 662 C C . ASN A 1 87 ? 12.288 -1.727 -12.859 1.00 97.44 87 ASN A C 1
ATOM 664 O O . ASN A 1 87 ? 12.845 -2.215 -13.844 1.00 97.44 87 ASN A O 1
ATOM 668 N N . VAL A 1 88 ? 11.274 -0.868 -12.979 1.00 97.94 88 VAL A N 1
ATOM 669 C CA . VAL A 1 88 ? 10.766 -0.407 -14.277 1.00 97.94 88 VAL A CA 1
ATOM 670 C C . VAL A 1 88 ? 11.838 0.393 -15.014 1.00 97.94 88 VAL A C 1
ATOM 672 O O . VAL A 1 88 ? 12.142 0.079 -16.166 1.00 97.94 88 VAL A O 1
ATOM 675 N N . LEU A 1 89 ? 12.461 1.376 -14.356 1.00 97.38 89 LEU A N 1
ATOM 676 C CA . LEU A 1 89 ? 13.465 2.234 -14.985 1.00 97.38 89 LEU A CA 1
ATOM 677 C C . LEU A 1 89 ? 14.669 1.431 -15.490 1.00 97.38 89 LEU A C 1
ATOM 679 O O . LEU A 1 89 ? 15.126 1.635 -16.617 1.00 97.38 89 LEU A O 1
ATOM 683 N N . THR A 1 90 ? 15.168 0.492 -14.687 1.00 97.00 90 THR A N 1
ATOM 684 C CA . THR A 1 90 ? 16.306 -0.357 -15.069 1.00 97.00 90 THR A CA 1
ATOM 685 C C . THR A 1 90 ? 15.970 -1.267 -16.248 1.00 97.00 90 THR A C 1
ATOM 687 O O . THR A 1 90 ? 16.773 -1.368 -17.179 1.00 97.00 90 THR A O 1
ATOM 690 N N . ASN A 1 91 ? 14.779 -1.872 -16.266 1.00 97.25 91 ASN A N 1
ATOM 691 C CA . ASN A 1 91 ? 14.360 -2.730 -17.371 1.00 97.25 91 ASN A CA 1
ATOM 692 C C . ASN A 1 91 ? 14.168 -1.932 -18.671 1.00 97.25 91 ASN A C 1
ATOM 694 O O . ASN A 1 91 ? 14.706 -2.309 -19.710 1.00 97.25 91 ASN A O 1
ATOM 698 N N . VAL A 1 92 ? 13.485 -0.785 -18.604 1.00 97.56 92 VAL A N 1
ATOM 699 C CA . VAL A 1 92 ? 13.290 0.103 -19.764 1.00 97.56 92 VAL A CA 1
ATOM 700 C C . VAL A 1 92 ? 14.630 0.593 -20.308 1.00 97.56 92 VAL A C 1
ATOM 702 O O . VAL A 1 92 ? 14.866 0.526 -21.512 1.00 97.56 92 VAL A O 1
ATOM 705 N N . THR A 1 93 ? 15.546 1.020 -19.434 1.00 97.31 93 THR A N 1
ATOM 706 C CA . THR A 1 93 ? 16.883 1.479 -19.847 1.00 97.31 93 THR A CA 1
ATOM 707 C C . THR A 1 93 ? 17.670 0.364 -20.533 1.00 97.31 93 THR A C 1
ATOM 709 O O . THR A 1 93 ? 18.343 0.602 -21.535 1.00 97.31 93 THR A O 1
ATOM 712 N N . LYS A 1 94 ? 17.569 -0.870 -20.028 1.00 97.62 94 LYS A N 1
ATOM 713 C CA . LYS A 1 94 ? 18.222 -2.040 -20.625 1.00 97.62 94 LYS A CA 1
ATOM 714 C C . LYS A 1 94 ? 17.695 -2.328 -22.031 1.00 97.62 94 LYS A C 1
ATOM 716 O O . LYS A 1 94 ? 18.499 -2.554 -22.933 1.00 97.62 94 LYS A O 1
ATOM 721 N N . GLU A 1 95 ? 16.379 -2.307 -22.228 1.00 96.12 95 GLU A N 1
ATOM 722 C CA . GLU A 1 95 ? 15.775 -2.548 -23.546 1.00 96.12 95 GLU A CA 1
ATOM 723 C C . GLU A 1 95 ? 16.058 -1.408 -24.535 1.00 96.12 95 GLU A C 1
ATOM 725 O O . GLU A 1 95 ? 16.385 -1.661 -25.698 1.00 96.12 95 GLU A O 1
ATOM 730 N N . LEU A 1 96 ? 16.042 -0.155 -24.071 1.00 96.12 96 LEU A N 1
ATOM 731 C CA . LEU A 1 96 ? 16.446 0.992 -24.888 1.00 96.12 96 LEU A CA 1
ATOM 732 C C . LEU A 1 96 ? 17.907 0.887 -25.321 1.00 96.12 96 LEU A C 1
ATOM 734 O O . LEU A 1 96 ? 18.208 1.115 -26.489 1.00 96.12 96 LEU A O 1
ATOM 738 N N . LYS A 1 97 ? 18.804 0.488 -24.412 1.00 97.06 97 LYS A N 1
ATOM 739 C CA . LYS A 1 97 ? 20.219 0.300 -24.739 1.00 97.06 97 LYS A CA 1
ATOM 740 C C . LYS A 1 97 ? 20.413 -0.781 -25.802 1.00 97.06 97 LYS A C 1
ATOM 742 O O . LYS A 1 97 ? 21.081 -0.521 -26.792 1.00 97.06 97 LYS A O 1
ATOM 747 N N . LYS A 1 98 ? 19.768 -1.945 -25.652 1.00 96.44 98 LYS A N 1
ATOM 748 C CA . LYS A 1 98 ? 19.808 -3.008 -26.674 1.00 96.44 98 LYS A CA 1
ATOM 749 C C . LYS A 1 98 ? 19.343 -2.507 -28.042 1.00 96.44 98 LYS A C 1
ATOM 751 O O . LYS A 1 98 ? 19.944 -2.834 -29.059 1.00 96.44 98 LYS A O 1
ATOM 756 N N . THR A 1 99 ? 18.275 -1.712 -28.058 1.00 94.25 99 THR A N 1
ATOM 757 C CA . THR A 1 99 ? 17.727 -1.146 -29.296 1.00 94.25 99 THR A CA 1
ATOM 758 C C . THR A 1 99 ? 18.694 -0.138 -29.920 1.00 94.25 99 THR A C 1
ATOM 760 O O . THR A 1 99 ? 18.904 -0.161 -31.129 1.00 94.25 99 THR A O 1
ATOM 763 N N . ALA A 1 100 ? 19.314 0.719 -29.106 1.00 94.06 100 ALA A N 1
ATOM 764 C CA . ALA A 1 100 ? 20.317 1.676 -29.563 1.00 94.06 100 ALA A CA 1
ATOM 765 C C . ALA A 1 100 ? 21.557 0.975 -30.140 1.00 94.06 100 ALA A C 1
ATOM 767 O O . ALA A 1 100 ? 22.016 1.359 -31.214 1.00 94.06 100 ALA A O 1
ATOM 768 N N . ASP A 1 101 ? 22.045 -0.076 -29.476 1.00 92.31 101 ASP A N 1
ATOM 769 C CA . ASP A 1 101 ? 23.183 -0.875 -29.942 1.00 92.31 101 ASP A CA 1
ATOM 770 C C . ASP A 1 101 ? 22.872 -1.534 -31.303 1.00 92.31 101 ASP A C 1
ATOM 772 O O . ASP A 1 101 ? 23.688 -1.464 -32.220 1.00 92.31 101 ASP A O 1
ATOM 776 N N . TYR A 1 102 ? 21.658 -2.076 -31.483 1.00 88.38 102 TYR A N 1
ATOM 777 C CA . TYR A 1 102 ? 21.207 -2.640 -32.765 1.00 88.38 102 TYR A CA 1
ATOM 778 C C . TYR A 1 102 ? 21.134 -1.592 -33.886 1.00 88.38 102 TYR A C 1
ATOM 780 O O . TYR A 1 102 ? 21.575 -1.835 -35.009 1.00 88.38 102 TYR A O 1
ATOM 788 N N . ILE A 1 103 ? 20.603 -0.401 -33.592 1.00 85.56 103 ILE A N 1
ATOM 789 C CA . ILE A 1 103 ? 20.542 0.696 -34.568 1.00 85.56 103 ILE A CA 1
ATOM 790 C C . ILE A 1 103 ? 21.955 1.152 -34.956 1.00 85.56 103 ILE A C 1
ATOM 792 O O . ILE A 1 103 ? 22.197 1.441 -36.127 1.00 85.56 103 ILE A O 1
ATOM 796 N N . LEU A 1 104 ? 22.890 1.196 -34.005 1.00 81.88 104 LEU A N 1
ATOM 797 C CA . LEU A 1 104 ? 24.279 1.569 -34.266 1.00 81.88 104 LEU A CA 1
ATOM 798 C C . LEU A 1 104 ? 24.997 0.526 -35.138 1.00 81.88 104 LEU A C 1
ATOM 800 O O . LEU A 1 104 ? 25.736 0.892 -36.051 1.00 81.88 104 LEU A O 1
ATOM 804 N N . GLU A 1 105 ? 24.744 -0.763 -34.907 1.00 77.50 105 GLU A N 1
ATOM 805 C CA . GLU A 1 105 ? 25.264 -1.852 -35.743 1.00 77.50 105 GLU A CA 1
ATOM 806 C C . GLU A 1 105 ? 24.740 -1.766 -37.186 1.00 77.50 105 GLU A C 1
ATOM 808 O O . GLU A 1 105 ? 25.505 -1.889 -38.151 1.00 77.50 105 GLU A O 1
ATOM 813 N N . LEU A 1 106 ? 23.448 -1.468 -37.354 1.00 71.81 106 LEU A N 1
ATOM 814 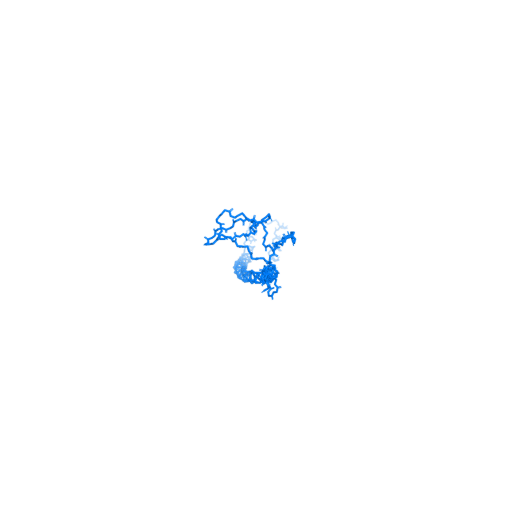C CA . LEU A 1 106 ? 22.881 -1.181 -38.670 1.00 71.81 106 LEU A CA 1
ATOM 815 C C . LEU A 1 106 ? 23.532 0.063 -39.293 1.00 71.81 106 LEU A C 1
ATOM 817 O O . LEU A 1 106 ? 23.916 0.035 -40.457 1.00 71.81 106 LEU A O 1
ATOM 821 N N . ALA A 1 107 ? 23.730 1.142 -38.538 1.00 67.19 107 ALA A N 1
ATOM 822 C CA . ALA A 1 107 ? 24.366 2.348 -39.064 1.00 67.19 107 ALA A CA 1
ATOM 823 C C . ALA A 1 107 ? 25.792 2.077 -39.583 1.00 67.19 107 ALA A C 1
ATOM 825 O O . ALA A 1 107 ? 26.108 2.484 -40.697 1.00 67.19 107 ALA A O 1
ATOM 826 N N . HIS A 1 108 ? 26.618 1.323 -38.851 1.00 61.25 108 HIS A N 1
ATOM 827 C CA . HIS A 1 108 ? 27.972 0.963 -39.297 1.00 61.25 108 HIS A CA 1
ATOM 828 C C . HIS A 1 108 ? 27.994 0.064 -40.542 1.00 61.25 108 HIS A C 1
ATOM 830 O O . HIS A 1 108 ? 28.930 0.136 -41.334 1.00 61.25 108 HIS A O 1
ATOM 836 N N . THR A 1 109 ? 26.978 -0.778 -40.744 1.00 54.28 109 THR A N 1
ATOM 837 C CA . THR A 1 109 ? 26.873 -1.596 -41.966 1.00 54.28 109 THR A CA 1
ATOM 838 C C . THR A 1 109 ? 26.387 -0.796 -43.177 1.00 54.28 109 THR A C 1
ATOM 840 O O . THR A 1 109 ? 26.675 -1.182 -44.310 1.00 54.28 109 THR A O 1
ATOM 843 N N . TYR A 1 110 ? 25.721 0.340 -42.955 1.00 52.31 110 TYR A N 1
ATOM 844 C CA . TYR A 1 110 ? 25.291 1.269 -44.004 1.00 52.31 110 TYR A CA 1
ATOM 845 C C . TYR A 1 110 ? 26.212 2.482 -44.187 1.00 52.31 110 TYR A C 1
ATOM 847 O O . TYR A 1 110 ? 26.010 3.257 -45.127 1.00 52.31 110 TYR A O 1
ATOM 855 N N . GLU A 1 111 ? 27.249 2.631 -43.358 1.00 46.09 111 GLU A N 1
ATOM 856 C CA . GLU A 1 111 ? 28.341 3.547 -43.651 1.00 46.09 111 GLU A CA 1
ATOM 857 C C . GLU A 1 111 ? 29.032 3.115 -44.939 1.00 46.09 111 GLU A C 1
ATOM 859 O O . GLU A 1 111 ? 29.473 1.977 -45.129 1.00 46.09 111 GLU A O 1
ATOM 864 N N . CYS A 1 112 ? 29.172 4.076 -45.838 1.00 49.72 112 CYS A N 1
ATOM 865 C CA . CYS A 1 112 ? 29.911 3.912 -47.069 1.00 49.72 112 CYS A CA 1
ATOM 866 C C . CYS A 1 112 ? 31.399 3.839 -46.758 1.00 49.72 112 CYS A C 1
ATOM 868 O O . CYS A 1 112 ? 32.123 4.823 -46.901 1.00 49.72 112 CYS A O 1
ATOM 870 N N . GLY A 1 113 ? 31.858 2.685 -46.289 1.00 50.62 113 GLY A N 1
ATOM 871 C CA . GLY A 1 113 ? 33.214 2.559 -45.773 1.00 50.62 113 GLY A CA 1
ATOM 872 C C . GLY A 1 113 ? 33.566 1.251 -45.072 1.00 50.62 113 GLY A C 1
ATOM 873 O O . GLY A 1 113 ? 34.723 1.111 -44.688 1.00 50.62 113 GLY A O 1
ATOM 874 N N . GLY A 1 114 ? 32.653 0.281 -44.936 1.00 46.31 114 GLY A N 1
ATOM 875 C CA . GLY A 1 114 ? 32.995 -1.052 -44.427 1.00 46.31 114 GLY A CA 1
ATOM 876 C C . GLY A 1 114 ? 34.036 -1.744 -45.315 1.00 46.31 114 GLY A C 1
ATOM 877 O O . GLY A 1 114 ? 33.681 -2.229 -46.382 1.00 46.31 114 GLY A O 1
ATOM 878 N N . THR A 1 115 ? 35.313 -1.680 -44.911 1.00 50.28 115 THR A N 1
ATOM 879 C CA . THR A 1 115 ? 36.510 -2.503 -45.240 1.00 50.28 115 THR A CA 1
ATOM 880 C C . THR A 1 115 ? 36.709 -3.108 -46.651 1.00 50.28 115 THR A C 1
ATOM 882 O O . THR A 1 115 ? 37.649 -3.875 -46.846 1.00 50.28 115 THR A O 1
ATOM 885 N N . GLY A 1 116 ? 35.930 -2.736 -47.671 1.00 52.56 116 GLY A N 1
ATOM 886 C CA . GLY A 1 116 ? 35.985 -3.345 -49.007 1.00 52.56 116 GLY A CA 1
ATOM 887 C C . GLY A 1 116 ? 35.205 -2.634 -50.124 1.00 52.56 116 GLY A C 1
ATOM 888 O O . GLY A 1 116 ? 34.961 -3.249 -51.156 1.00 52.56 116 GLY A O 1
ATOM 889 N N . GLY A 1 117 ? 34.791 -1.370 -49.957 1.00 48.28 117 GLY A N 1
ATOM 890 C CA . GLY A 1 117 ? 33.753 -0.780 -50.824 1.00 48.28 117 GLY A CA 1
ATOM 891 C C . GLY A 1 117 ? 34.153 0.299 -51.836 1.00 48.28 117 GLY A C 1
ATOM 892 O O . GLY A 1 117 ? 33.432 0.494 -52.811 1.00 48.28 117 GLY A O 1
ATOM 893 N N . TRP A 1 118 ? 35.269 1.014 -51.662 1.00 51.19 118 TRP A N 1
ATOM 894 C CA . TRP A 1 118 ? 35.597 2.138 -52.551 1.00 51.19 118 TRP A CA 1
ATOM 895 C C . TRP A 1 118 ? 36.821 1.853 -53.410 1.00 51.19 118 TRP A C 1
ATOM 897 O O . TRP A 1 118 ? 37.959 2.098 -53.014 1.00 51.19 118 TRP A O 1
ATOM 907 N N . ARG A 1 119 ? 36.579 1.404 -54.641 1.00 48.12 119 ARG A N 1
ATOM 908 C CA . ARG A 1 119 ? 37.557 1.549 -55.720 1.00 48.12 119 ARG A CA 1
ATOM 909 C C . ARG A 1 119 ? 37.413 2.967 -56.269 1.00 48.12 119 ARG A C 1
ATOM 911 O O . ARG A 1 119 ? 36.331 3.338 -56.713 1.00 48.12 119 ARG A O 1
ATOM 918 N N . ARG A 1 120 ? 38.479 3.775 -56.246 1.00 51.78 120 ARG A N 1
ATOM 919 C CA . ARG A 1 120 ? 38.515 5.007 -57.052 1.00 51.78 120 ARG A CA 1
ATOM 920 C C . ARG A 1 120 ? 38.447 4.568 -58.508 1.00 51.78 120 ARG A C 1
ATOM 922 O O . ARG A 1 120 ? 39.400 3.986 -59.005 1.00 51.78 120 ARG A O 1
ATOM 929 N N . VAL A 1 121 ? 37.299 4.752 -59.151 1.00 54.31 121 VAL A N 1
ATOM 930 C CA . VAL A 1 121 ? 37.097 4.245 -60.515 1.00 54.31 121 VAL A CA 1
ATOM 931 C C . VAL A 1 121 ? 37.492 5.283 -61.566 1.00 54.31 121 VAL A C 1
ATOM 933 O O . VAL A 1 121 ? 37.680 4.922 -62.714 1.00 54.31 121 VAL A O 1
ATOM 936 N N . VAL A 1 122 ? 37.646 6.563 -61.210 1.00 56.12 122 VAL A N 1
ATOM 937 C CA . VAL A 1 122 ? 38.042 7.596 -62.176 1.00 56.12 122 VAL A CA 1
ATOM 938 C C . VAL A 1 122 ? 38.750 8.768 -61.494 1.00 56.12 122 VAL A C 1
ATOM 940 O O . VAL A 1 122 ? 38.315 9.244 -60.443 1.00 56.12 122 VAL A O 1
ATOM 943 N N . TYR A 1 123 ? 39.846 9.235 -62.094 1.00 61.50 123 TYR A N 1
ATOM 944 C CA . TYR A 1 123 ? 40.478 10.506 -61.749 1.00 61.50 123 TYR A CA 1
ATOM 945 C C . TYR A 1 123 ? 39.979 11.581 -62.717 1.00 61.50 123 TYR A C 1
ATOM 947 O O . TYR A 1 123 ? 40.233 11.517 -63.916 1.00 61.50 123 TYR A O 1
ATOM 955 N N . LEU A 1 124 ? 39.257 12.574 -62.197 1.00 64.00 124 LEU A N 1
ATOM 956 C CA . LEU A 1 124 ? 38.834 13.743 -62.966 1.00 64.00 124 LEU A CA 1
ATOM 957 C C . LEU A 1 124 ? 39.841 14.868 -62.737 1.00 64.00 124 LEU A C 1
ATOM 959 O O . LEU A 1 124 ? 39.939 15.411 -61.634 1.00 64.00 124 LEU A O 1
ATOM 963 N N . ASN A 1 125 ? 40.590 15.218 -63.781 1.00 65.06 125 ASN A N 1
ATOM 964 C CA . ASN A 1 125 ? 41.498 16.355 -63.739 1.00 65.06 125 ASN A CA 1
ATOM 965 C C . ASN A 1 125 ? 40.698 17.669 -63.792 1.00 65.06 125 ASN A C 1
ATOM 967 O O . ASN A 1 125 ? 40.361 18.163 -64.862 1.00 65.06 125 ASN A O 1
ATOM 971 N N . MET A 1 126 ? 40.417 18.236 -62.621 1.00 68.88 126 MET A N 1
ATOM 972 C CA . MET A 1 126 ? 39.688 19.501 -62.453 1.00 68.88 126 MET A CA 1
ATOM 973 C C . MET A 1 126 ? 40.633 20.712 -62.333 1.00 68.88 126 MET A C 1
ATOM 975 O O . MET A 1 126 ? 40.304 21.684 -61.652 1.00 68.88 126 MET A O 1
ATOM 979 N N . THR A 1 127 ? 41.832 20.649 -62.929 1.00 71.56 127 THR A N 1
ATOM 980 C CA . THR A 1 127 ? 42.812 21.754 -62.870 1.00 71.56 127 THR A CA 1
ATOM 981 C C . THR A 1 127 ? 42.299 23.008 -63.585 1.00 71.56 127 THR A C 1
ATOM 983 O O . THR A 1 127 ? 42.608 24.118 -63.156 1.00 71.56 127 THR A O 1
ATOM 986 N N . ASP A 1 128 ? 41.474 22.854 -64.628 1.00 72.38 128 ASP A N 1
ATOM 987 C CA . ASP A 1 128 ? 40.763 23.975 -65.249 1.00 72.38 128 ASP A CA 1
ATOM 988 C C . ASP A 1 128 ? 39.514 24.347 -64.417 1.00 72.38 128 ASP A C 1
ATOM 990 O O . ASP A 1 128 ? 38.603 23.516 -64.275 1.00 72.38 128 ASP A O 1
ATOM 994 N N . PRO A 1 129 ? 39.427 25.587 -63.890 1.00 71.50 129 PRO A N 1
ATOM 995 C CA . PRO A 1 129 ? 38.297 26.052 -63.085 1.00 71.50 129 PRO A CA 1
ATOM 996 C C . PRO A 1 129 ? 36.951 26.066 -63.828 1.00 71.50 129 PRO A C 1
ATOM 998 O O . PRO A 1 129 ? 35.913 26.094 -63.161 1.00 71.50 129 PRO A O 1
ATOM 1001 N N . ASN A 1 130 ? 36.946 26.005 -65.162 1.00 76.31 130 ASN A N 1
ATOM 1002 C CA . ASN A 1 130 ? 35.728 25.967 -65.981 1.00 76.31 130 ASN A CA 1
ATOM 1003 C C . ASN A 1 130 ? 35.174 24.551 -66.190 1.00 76.31 130 ASN A C 1
ATOM 1005 O O . ASN A 1 130 ? 34.098 24.387 -66.767 1.00 76.31 130 ASN A O 1
ATOM 1009 N N . THR A 1 131 ? 35.874 23.521 -65.710 1.00 75.00 131 THR A N 1
ATOM 1010 C CA . THR A 1 131 ? 35.399 22.140 -65.820 1.00 75.00 131 THR A CA 1
ATOM 1011 C C . THR A 1 131 ? 34.157 21.943 -64.947 1.00 75.00 131 THR A C 1
ATOM 1013 O O . THR A 1 131 ? 34.167 22.239 -63.742 1.00 75.00 131 THR A O 1
ATOM 1016 N N . ASN A 1 132 ? 33.085 21.438 -65.559 1.00 75.12 132 ASN A N 1
ATOM 1017 C CA . ASN A 1 132 ? 31.841 21.077 -64.883 1.00 75.12 132 ASN A CA 1
ATOM 1018 C C . ASN A 1 132 ? 31.878 19.623 -64.410 1.00 75.12 132 ASN A C 1
ATOM 1020 O O . ASN A 1 132 ? 32.511 18.769 -65.031 1.00 75.12 132 ASN A O 1
ATOM 1024 N N . CYS A 1 133 ? 31.172 19.335 -63.317 1.00 72.25 133 CYS A N 1
ATOM 1025 C CA . CYS A 1 133 ? 31.037 17.965 -62.843 1.00 72.25 133 CYS A CA 1
ATOM 1026 C C . CYS A 1 133 ? 30.230 17.112 -63.836 1.00 72.25 133 CYS A C 1
ATOM 1028 O O . CYS A 1 133 ? 29.282 17.622 -64.441 1.00 72.25 133 CYS A O 1
ATOM 1030 N N . PRO A 1 134 ? 30.571 15.820 -63.995 1.00 71.56 134 PRO A N 1
ATOM 1031 C CA . PRO A 1 134 ? 29.777 14.895 -64.794 1.00 71.56 134 PRO A CA 1
ATOM 1032 C C . PRO A 1 134 ? 28.316 14.840 -64.334 1.00 71.56 134 PRO A C 1
ATOM 1034 O O . PRO A 1 134 ? 28.009 15.066 -63.160 1.00 71.56 134 PRO A O 1
ATOM 1037 N N . LEU A 1 135 ? 27.415 14.488 -65.254 1.00 69.69 135 LEU A N 1
ATOM 1038 C CA . LEU A 1 135 ? 25.986 14.341 -64.966 1.00 69.69 135 LEU A CA 1
ATOM 1039 C C . LEU A 1 135 ? 25.757 13.418 -63.756 1.00 69.69 135 LEU A C 1
ATOM 1041 O O . LEU A 1 135 ? 26.319 12.327 -63.675 1.00 69.69 135 LEU A O 1
ATOM 1045 N N . GLY A 1 136 ? 24.928 13.871 -62.812 1.00 66.75 136 GLY A N 1
ATOM 1046 C CA . GLY A 1 136 ? 24.621 13.149 -61.570 1.00 66.75 136 GLY A CA 1
ATOM 1047 C C . GLY A 1 136 ? 25.512 13.501 -60.372 1.00 66.75 136 GLY A C 1
ATOM 1048 O O . GLY A 1 136 ? 25.244 13.018 -59.270 1.00 66.75 136 GLY A O 1
ATOM 1049 N N . TRP A 1 137 ? 26.517 14.363 -60.558 1.00 70.44 137 TRP A N 1
ATOM 1050 C CA . TRP A 1 137 ? 27.382 14.874 -59.493 1.00 70.44 137 TRP A CA 1
ATOM 1051 C C . TRP A 1 137 ? 27.245 16.387 -59.355 1.00 70.44 137 TRP A C 1
ATOM 1053 O O . TRP A 1 137 ? 27.151 17.109 -60.345 1.00 70.44 137 TRP A O 1
ATOM 1063 N N . ASN A 1 138 ? 27.309 16.871 -58.118 1.00 73.25 138 ASN A N 1
ATOM 1064 C CA . ASN A 1 138 ? 27.326 18.294 -57.816 1.00 73.25 138 ASN A CA 1
ATOM 1065 C C . ASN A 1 138 ? 28.753 18.744 -57.510 1.00 73.25 138 ASN A C 1
ATOM 1067 O O . ASN A 1 138 ? 29.545 18.016 -56.905 1.00 73.25 138 ASN A O 1
ATOM 1071 N N . LEU A 1 139 ? 29.079 19.972 -57.907 1.00 72.50 139 LEU A N 1
ATOM 1072 C CA . LEU A 1 139 ? 30.319 20.603 -57.485 1.00 72.50 139 LEU A CA 1
ATOM 1073 C C . LEU A 1 139 ? 30.253 20.860 -55.975 1.00 72.50 139 LEU A C 1
ATOM 1075 O O . LEU A 1 139 ? 29.394 21.598 -55.497 1.00 72.50 139 LEU A O 1
ATOM 1079 N N . THR A 1 140 ? 31.183 20.273 -55.233 1.00 68.06 140 THR A N 1
ATOM 1080 C CA . THR A 1 140 ? 31.398 20.537 -53.812 1.00 68.06 140 THR A CA 1
ATOM 1081 C C . THR A 1 140 ? 32.724 21.274 -53.662 1.00 68.06 140 THR A C 1
ATOM 1083 O O . THR A 1 140 ? 33.768 20.767 -54.071 1.00 68.06 140 THR A O 1
ATOM 1086 N N . SER A 1 141 ? 32.698 22.465 -53.073 1.00 64.12 141 SER A N 1
ATOM 1087 C CA . SER A 1 141 ? 33.889 23.301 -52.893 1.00 64.12 141 SER A CA 1
ATOM 1088 C C . SER A 1 141 ? 34.157 23.478 -51.405 1.00 64.12 141 SER A C 1
ATOM 1090 O O . SER A 1 141 ? 33.453 24.234 -50.747 1.00 64.12 141 SER A O 1
ATOM 1092 N N . HIS A 1 142 ? 35.160 22.771 -50.879 1.00 63.38 142 HIS A N 1
ATOM 1093 C CA . HIS A 1 142 ? 35.697 23.039 -49.537 1.00 63.38 142 HIS A CA 1
ATOM 1094 C C . HIS A 1 142 ? 37.050 23.751 -49.661 1.00 63.38 142 HIS A C 1
ATOM 1096 O O . HIS A 1 142 ? 37.112 24.971 -49.587 1.00 63.38 142 HIS A O 1
ATOM 1102 N N . SER A 1 143 ? 38.127 23.010 -49.935 1.00 63.19 143 SER A N 1
ATOM 1103 C CA . SER A 1 143 ? 39.479 23.555 -50.170 1.00 63.19 143 SER A CA 1
ATOM 1104 C C . SER A 1 143 ? 40.041 23.235 -51.563 1.00 63.19 143 SER A C 1
ATOM 1106 O O . SER A 1 143 ? 41.039 23.813 -51.985 1.00 63.19 143 SER A O 1
ATOM 1108 N N . LYS A 1 144 ? 39.392 22.320 -52.291 1.00 63.25 144 LYS A N 1
ATOM 1109 C CA . LYS A 1 144 ? 39.654 21.946 -53.687 1.00 63.25 144 LYS A CA 1
ATOM 1110 C C . LYS A 1 144 ? 38.305 21.751 -54.387 1.00 63.25 144 LYS A C 1
ATOM 1112 O O . LYS A 1 144 ? 37.337 21.369 -53.728 1.00 63.25 144 LYS A O 1
ATOM 1117 N N . ARG A 1 145 ? 38.229 22.013 -55.697 1.00 69.00 145 ARG A N 1
ATOM 1118 C CA . ARG A 1 145 ? 37.033 21.717 -56.506 1.00 69.00 145 ARG A CA 1
ATOM 1119 C C . ARG A 1 145 ? 36.907 20.204 -56.649 1.00 69.00 145 ARG A C 1
ATOM 1121 O O . ARG A 1 145 ? 37.715 19.586 -57.339 1.00 69.00 145 ARG A O 1
ATOM 1128 N N . THR A 1 146 ? 35.920 19.613 -55.989 1.00 67.62 146 THR A N 1
ATOM 1129 C CA . THR A 1 146 ? 35.624 18.180 -56.096 1.00 67.62 146 THR A CA 1
ATOM 1130 C C . THR A 1 146 ? 34.191 17.982 -56.564 1.00 67.62 146 THR A C 1
ATOM 1132 O O . THR A 1 146 ? 33.326 18.819 -56.320 1.00 67.62 146 THR A O 1
ATOM 1135 N N . CYS A 1 147 ? 33.931 16.873 -57.247 1.00 70.62 147 CYS A N 1
ATOM 1136 C CA . CYS A 1 147 ? 32.580 16.470 -57.614 1.00 70.62 147 CYS A CA 1
ATOM 1137 C C . CYS A 1 147 ? 32.099 15.422 -56.611 1.00 70.62 147 CYS A C 1
ATOM 1139 O O . CYS A 1 147 ? 32.801 14.444 -56.359 1.00 70.62 147 CYS A O 1
ATOM 1141 N N . GLY A 1 148 ? 30.923 15.635 -56.028 1.00 67.44 148 GLY A N 1
ATOM 1142 C CA . GLY A 1 148 ? 30.315 14.755 -55.031 1.00 67.44 148 GLY A CA 1
ATOM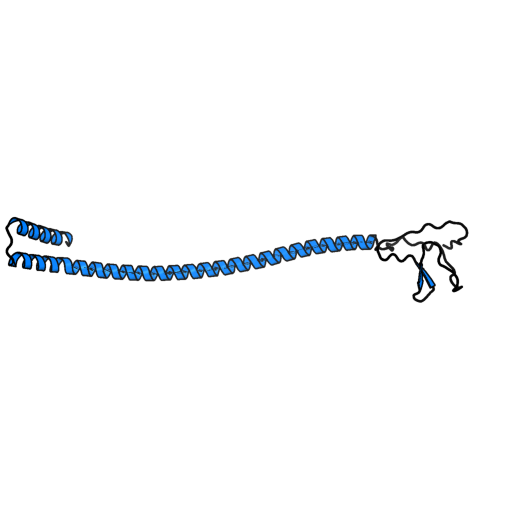 1143 C C . GLY A 1 148 ? 28.804 14.673 -55.226 1.00 67.44 148 GLY A C 1
ATOM 1144 O O . GLY A 1 148 ? 28.181 15.610 -55.722 1.00 67.44 148 GLY A O 1
ATOM 1145 N N . LYS A 1 149 ? 28.185 13.563 -54.825 1.00 64.88 149 LYS A N 1
ATOM 1146 C CA . LYS A 1 149 ? 26.726 13.486 -54.715 1.00 64.88 149 LYS A CA 1
ATOM 1147 C C . LYS A 1 149 ? 26.347 13.825 -53.277 1.00 64.88 149 LYS A C 1
ATOM 1149 O O . LYS A 1 149 ? 26.669 13.076 -52.363 1.00 64.88 149 LYS A O 1
ATOM 1154 N N . PHE A 1 150 ? 25.712 14.976 -53.068 1.00 55.38 150 PHE A N 1
ATOM 1155 C CA . PHE A 1 150 ? 25.207 15.374 -51.753 1.00 55.38 150 PHE A CA 1
ATOM 1156 C C . PHE A 1 150 ? 23.705 15.110 -51.724 1.00 55.38 150 PHE A C 1
ATOM 1158 O O . PHE A 1 150 ? 22.959 15.759 -52.457 1.00 55.38 150 PHE A O 1
ATOM 1165 N N . ASN A 1 151 ? 23.259 14.147 -50.919 1.00 53.56 151 ASN A N 1
ATOM 1166 C CA . ASN A 1 151 ? 21.840 13.854 -50.759 1.00 53.56 151 ASN A CA 1
ATOM 1167 C C . ASN A 1 151 ? 21.453 14.156 -49.309 1.00 53.56 151 ASN A C 1
ATOM 1169 O O . ASN A 1 151 ? 21.821 13.432 -48.394 1.00 53.56 151 ASN A O 1
ATOM 1173 N N . THR A 1 152 ? 20.734 15.255 -49.086 1.00 50.53 152 THR A N 1
ATOM 1174 C CA . THR A 1 152 ? 20.374 15.742 -47.740 1.00 50.53 152 THR A CA 1
ATOM 1175 C C . THR A 1 152 ? 19.345 14.868 -47.018 1.00 50.53 152 THR A C 1
ATOM 1177 O O . THR A 1 152 ? 18.992 15.170 -45.883 1.00 50.53 152 THR A O 1
ATOM 1180 N N . ARG A 1 153 ? 18.832 13.807 -47.661 1.00 51.19 153 ARG A N 1
ATOM 1181 C CA . ARG A 1 153 ? 17.715 12.997 -47.145 1.00 51.19 153 ARG A CA 1
ATOM 1182 C C . ARG A 1 153 ? 18.052 11.547 -46.814 1.00 51.19 153 ARG A C 1
ATOM 1184 O O . ARG A 1 153 ? 17.272 10.926 -46.104 1.00 51.19 153 ARG A O 1
ATOM 1191 N N . ASN A 1 154 ? 19.181 11.017 -47.283 1.00 49.19 154 ASN A N 1
ATOM 1192 C CA . ASN A 1 154 ? 19.497 9.598 -47.137 1.00 49.19 154 ASN A CA 1
ATOM 1193 C C . ASN A 1 154 ? 20.875 9.430 -46.490 1.00 49.19 154 ASN A C 1
ATOM 1195 O O . ASN A 1 154 ? 21.881 9.827 -47.065 1.00 49.19 154 ASN A O 1
ATOM 1199 N N . LEU A 1 155 ? 20.908 8.790 -45.321 1.00 46.47 155 LEU A N 1
ATOM 1200 C CA . LEU A 1 155 ? 22.114 8.346 -44.604 1.00 46.47 155 LEU A CA 1
ATOM 1201 C C . LEU A 1 155 ? 22.794 7.132 -45.282 1.00 46.47 155 LEU A C 1
ATOM 1203 O O . LEU A 1 155 ? 23.498 6.377 -44.624 1.00 46.47 155 LEU A O 1
ATOM 1207 N N . PHE A 1 156 ? 22.555 6.906 -46.579 1.00 51.16 156 PHE A N 1
ATOM 1208 C CA . PHE A 1 156 ? 22.934 5.684 -47.293 1.00 51.16 156 PHE A CA 1
ATOM 1209 C C . PHE A 1 156 ? 23.802 5.975 -48.519 1.00 51.16 156 PHE A C 1
ATOM 1211 O O . PHE A 1 156 ? 23.702 7.034 -49.142 1.00 51.16 156 PHE A O 1
ATOM 1218 N N . CYS A 1 157 ? 24.616 4.988 -48.886 1.00 48.31 157 CYS A N 1
ATOM 1219 C CA . CYS A 1 157 ? 25.511 5.026 -50.038 1.00 48.31 157 CYS A CA 1
ATOM 1220 C C . CYS A 1 157 ? 24.754 5.044 -51.351 1.00 48.31 157 CYS A C 1
ATOM 1222 O O . CYS A 1 157 ? 23.871 4.223 -51.586 1.00 48.31 157 CYS A O 1
ATOM 1224 N N . ASP A 1 158 ? 25.150 5.958 -52.226 1.00 51.88 158 ASP A N 1
ATOM 1225 C CA . ASP A 1 158 ? 24.513 6.166 -53.514 1.00 51.88 158 ASP A CA 1
ATOM 1226 C C . ASP A 1 158 ? 25.537 5.884 -54.621 1.00 51.88 158 ASP A C 1
ATOM 1228 O O . ASP A 1 158 ? 26.604 6.500 -54.677 1.00 51.88 158 ASP A O 1
ATOM 1232 N N . SER A 1 159 ? 25.241 4.905 -55.473 1.00 50.84 159 SER A N 1
ATOM 1233 C CA . SER A 1 159 ? 26.071 4.531 -56.619 1.00 50.84 159 SER A CA 1
ATOM 1234 C C . SER A 1 159 ? 25.535 5.179 -57.890 1.00 50.84 159 SER A C 1
ATOM 1236 O O . SER A 1 159 ? 24.327 5.218 -58.115 1.00 50.84 159 SER A O 1
ATOM 1238 N N . VAL A 1 160 ? 26.425 5.627 -58.770 1.00 50.72 160 VAL A N 1
ATOM 1239 C CA . VAL A 1 160 ? 26.060 6.158 -60.089 1.00 50.72 160 VAL A CA 1
ATOM 1240 C C . VAL A 1 160 ? 26.658 5.286 -61.186 1.00 50.72 160 VAL A C 1
ATOM 1242 O O . VAL A 1 160 ? 27.811 4.867 -61.093 1.00 50.72 160 VAL A O 1
ATOM 1245 N N . LEU A 1 161 ? 25.875 5.016 -62.231 1.00 51.00 161 LEU A N 1
ATOM 1246 C CA . LEU A 1 161 ? 26.382 4.399 -63.452 1.00 51.00 161 LEU A CA 1
ATOM 1247 C C . LEU A 1 161 ? 26.974 5.478 -64.358 1.00 51.00 161 LEU A C 1
ATOM 1249 O O . LEU A 1 161 ? 26.371 6.533 -64.550 1.00 51.00 161 LEU A O 1
ATOM 1253 N N . PHE A 1 162 ? 28.134 5.193 -64.942 1.00 54.25 162 PHE A N 1
ATOM 1254 C CA . PHE A 1 162 ? 28.756 6.026 -65.966 1.00 54.25 162 PHE A CA 1
ATOM 1255 C C . PHE A 1 162 ? 28.793 5.272 -67.307 1.00 54.25 162 PHE A C 1
ATOM 1257 O O . PHE A 1 162 ? 29.029 4.061 -67.323 1.00 54.25 162 PHE A O 1
ATOM 1264 N N . PRO A 1 163 ? 28.581 5.958 -68.443 1.00 49.12 163 PRO A N 1
ATOM 1265 C CA . PRO A 1 163 ? 28.879 5.393 -69.752 1.00 49.12 163 PRO A CA 1
ATOM 1266 C C . PRO A 1 163 ? 30.401 5.231 -69.907 1.00 49.12 163 PRO A C 1
ATOM 1268 O O . PRO A 1 163 ? 31.162 6.169 -69.692 1.00 49.12 163 PRO A O 1
ATOM 1271 N N . VAL A 1 164 ? 30.850 4.029 -70.272 1.00 50.22 164 VAL A N 1
ATOM 1272 C CA . VAL A 1 164 ? 32.268 3.597 -70.324 1.00 50.22 164 VAL A CA 1
ATOM 1273 C C . VAL A 1 164 ? 33.076 4.146 -71.514 1.00 50.22 164 VAL A C 1
ATOM 1275 O O . VAL A 1 164 ? 34.122 3.609 -71.867 1.00 50.22 164 VAL A O 1
ATOM 1278 N N . SER A 1 165 ? 32.634 5.225 -72.155 1.00 48.62 165 SER A N 1
ATOM 1279 C CA . SER A 1 165 ? 33.348 5.807 -73.294 1.00 48.62 165 SER A CA 1
ATOM 1280 C C . SER A 1 165 ? 34.276 6.944 -72.849 1.00 48.62 165 SER A C 1
ATOM 1282 O O . SER A 1 165 ? 33.815 8.069 -72.664 1.00 48.62 165 SER A O 1
ATOM 1284 N N . GLY A 1 166 ? 35.578 6.654 -72.725 1.00 50.59 166 GLY A N 1
ATOM 1285 C CA . GLY A 1 166 ? 36.646 7.669 -72.685 1.00 50.59 166 GLY A CA 1
ATOM 1286 C C . GLY A 1 166 ? 37.258 8.009 -71.319 1.00 50.59 166 GLY A C 1
ATOM 1287 O O . GLY A 1 166 ? 37.891 9.053 -71.203 1.00 50.59 166 GLY A O 1
ATOM 1288 N N . GLY A 1 167 ? 37.077 7.177 -70.288 1.00 53.69 167 GLY A N 1
ATOM 1289 C CA . GLY A 1 167 ? 37.773 7.338 -69.006 1.00 53.69 167 GLY A CA 1
ATOM 1290 C C . GLY A 1 167 ? 39.044 6.491 -68.928 1.00 53.69 167 GLY A C 1
ATOM 1291 O O . GLY A 1 167 ? 38.987 5.290 -69.188 1.00 53.69 167 GLY A O 1
ATOM 1292 N N . ASP A 1 168 ? 40.167 7.089 -68.526 1.00 52.59 168 ASP A N 1
ATOM 1293 C CA . ASP A 1 168 ? 41.376 6.341 -68.174 1.00 52.59 168 ASP A CA 1
ATOM 1294 C C . ASP A 1 168 ? 41.232 5.776 -66.755 1.00 52.59 168 ASP A C 1
ATOM 1296 O O . ASP A 1 168 ? 41.219 6.502 -65.756 1.00 52.59 168 ASP A O 1
ATOM 1300 N N . TYR A 1 169 ? 41.102 4.454 -66.668 1.00 46.34 169 TYR A N 1
ATOM 1301 C CA . TYR A 1 169 ? 41.063 3.723 -65.407 1.00 46.34 169 TYR A CA 1
ATOM 1302 C C . TYR A 1 169 ? 42.496 3.408 -64.976 1.00 46.34 169 TYR A C 1
ATOM 1304 O O . TYR A 1 169 ? 43.107 2.468 -65.480 1.00 46.34 169 TYR A O 1
ATOM 1312 N N . THR A 1 170 ? 43.047 4.173 -64.039 1.00 50.84 170 THR A N 1
ATOM 1313 C CA . THR A 1 170 ? 44.308 3.801 -63.382 1.00 50.84 170 THR A CA 1
ATOM 1314 C C . THR A 1 170 ? 43.994 3.034 -62.102 1.00 50.84 170 THR A C 1
ATOM 1316 O O . THR A 1 170 ? 43.289 3.565 -61.241 1.00 50.84 170 THR A O 1
ATOM 1319 N N . SER A 1 171 ? 44.489 1.797 -61.992 1.00 43.72 171 SER A N 1
ATOM 1320 C CA . SER A 1 171 ? 44.432 0.992 -60.762 1.00 43.72 171 SER A CA 1
ATOM 1321 C C . SER A 1 171 ? 45.372 1.524 -59.691 1.00 43.72 171 SER A C 1
ATOM 1323 O O . SER A 1 171 ? 46.535 1.797 -60.067 1.00 43.72 171 SER A O 1
#

Organism: Geodia barretti (NCBI:txid519541)

Foldseek 3Di:
DLVVLVVVLVVLVVVCVVPVHDPVSVVVSVVSCCVSCVVVVVVVVVVVVVVVVVVVVVVVVVVVVVVVVVVVVVVVVVVVVVVVVVVVVVVVVVVVVVVVVVVVVVLVVQPCDPPDHDDPFADDDCVDVPDADPPQWDFDDDPDTDTHRDDPPDSGDDDDDDDPPDTDGDD

Secondary structure (DSSP, 8-state):
-HHHHHHHHHHHHHHHHHTT--HHHHHHHHHHHHHHHHHHHHHHHHHHHHHHHHHHHHHHHHHHHHHHHHHHHHHHHHHHHHHHHHHHHHHHHHHHHHHHHHHHHHHHHHSTTSSS-----------STTPPPPTT-EEEESSSEEEE---TT-SS--------SS-----

pLDDT: mean 77.16, std 17.82, range [43.72, 98.38]